Protein AF-A0A0M3J218-F1 (afdb_monomer_lite)

pLDDT: mean 96.68, std 2.97, range [70.5, 98.62]

Structure (mmCIF, N/CA/C/O backbone):
data_AF-A0A0M3J218-F1
#
_entry.id   AF-A0A0M3J218-F1
#
loop_
_atom_site.group_PDB
_atom_site.id
_atom_site.type_symbol
_atom_site.label_atom_id
_atom_site.label_alt_id
_atom_site.label_comp_id
_atom_site.label_asym_id
_atom_site.label_entity_id
_atom_site.label_seq_id
_atom_site.pdbx_PDB_ins_code
_atom_site.Cartn_x
_atom_site.Cartn_y
_atom_site.Cartn_z
_atom_site.occupancy
_atom_site.B_iso_or_equiv
_atom_site.auth_seq_id
_atom_site.auth_comp_id
_atom_site.auth_asym_id
_atom_site.auth_atom_id
_atom_site.pdbx_PDB_model_num
ATOM 1 N N . MET A 1 1 ? -7.047 5.858 -7.471 1.00 92.94 1 MET A N 1
ATOM 2 C CA . MET A 1 1 ? -6.173 6.718 -8.298 1.00 92.94 1 MET A CA 1
ATOM 3 C C . MET A 1 1 ? -6.722 6.861 -9.706 1.00 92.94 1 MET A C 1
ATOM 5 O O . MET A 1 1 ? -7.095 7.972 -10.030 1.00 92.94 1 MET A O 1
ATOM 9 N N . VAL A 1 2 ? -6.872 5.783 -10.487 1.00 96.00 2 VAL A N 1
ATOM 10 C CA . VAL A 1 2 ? -7.475 5.826 -11.843 1.00 96.00 2 VAL A CA 1
ATOM 11 C C . VAL A 1 2 ? -8.829 6.555 -11.860 1.00 96.00 2 VAL A C 1
ATOM 13 O O . VAL A 1 2 ? -8.952 7.595 -12.493 1.00 96.00 2 VAL A O 1
ATOM 16 N N . ASN A 1 3 ? -9.787 6.122 -11.031 1.00 94.00 3 ASN A N 1
ATOM 17 C CA . ASN A 1 3 ? -11.107 6.768 -10.908 1.00 94.00 3 ASN A CA 1
ATOM 18 C C . ASN A 1 3 ? -11.077 8.231 -10.422 1.00 94.00 3 ASN A C 1
ATOM 20 O O . ASN A 1 3 ? -12.120 8.867 -10.381 1.00 94.00 3 ASN A O 1
ATOM 24 N N . ALA A 1 4 ? -9.930 8.748 -9.970 1.00 94.62 4 ALA A N 1
ATOM 25 C CA . ALA A 1 4 ? -9.824 10.123 -9.486 1.00 94.62 4 ALA A CA 1
ATOM 26 C C . ALA A 1 4 ? -9.475 11.122 -10.603 1.00 94.62 4 ALA A C 1
ATOM 28 O O . ALA A 1 4 ? -9.422 12.317 -10.329 1.00 94.62 4 ALA A O 1
ATOM 29 N N . ASN A 1 5 ? -9.192 10.661 -11.828 1.00 96.56 5 ASN A N 1
ATOM 30 C CA . ASN A 1 5 ? -8.850 11.530 -12.950 1.00 96.56 5 ASN A CA 1
ATOM 31 C C . ASN A 1 5 ? -9.555 11.078 -14.235 1.00 96.56 5 ASN A C 1
ATOM 33 O O . ASN A 1 5 ? -9.036 10.258 -14.991 1.00 96.56 5 ASN A O 1
ATOM 37 N N . GLU A 1 6 ? -10.725 11.665 -14.477 1.00 96.25 6 GLU A N 1
ATOM 38 C CA . GLU A 1 6 ? -11.564 11.382 -15.648 1.00 96.25 6 GLU A CA 1
ATOM 39 C C . GLU A 1 6 ? -11.044 12.026 -16.946 1.00 96.25 6 GLU A C 1
ATOM 41 O O . GLU A 1 6 ? -11.500 11.682 -18.032 1.00 96.25 6 GLU A O 1
ATOM 46 N N . ILE A 1 7 ? -10.079 12.953 -16.851 1.00 97.12 7 ILE A N 1
ATOM 47 C CA . ILE A 1 7 ? -9.432 13.565 -18.022 1.00 97.12 7 ILE A CA 1
ATOM 48 C C . ILE A 1 7 ? -8.462 12.565 -18.659 1.00 97.12 7 ILE A C 1
ATOM 50 O O . ILE A 1 7 ? -8.385 12.471 -19.881 1.00 97.12 7 ILE A O 1
ATOM 54 N N . LEU A 1 8 ? -7.717 11.824 -17.831 1.00 96.44 8 LEU A N 1
ATOM 55 C CA . LEU A 1 8 ? -6.736 10.840 -18.294 1.00 96.44 8 LEU A CA 1
ATOM 56 C C . LEU A 1 8 ? -7.343 9.460 -18.556 1.00 96.44 8 LEU A C 1
ATOM 58 O O . LEU A 1 8 ? -6.864 8.763 -19.442 1.00 96.44 8 LEU A O 1
ATOM 62 N N . TYR A 1 9 ? -8.361 9.063 -17.789 1.00 96.56 9 TYR A N 1
ATOM 63 C CA . TYR A 1 9 ? -8.959 7.732 -17.871 1.00 96.56 9 TYR A CA 1
ATOM 64 C C . TYR A 1 9 ? -10.466 7.827 -18.060 1.00 96.56 9 TYR A C 1
ATOM 66 O O . TYR A 1 9 ? -11.170 8.452 -17.265 1.00 96.56 9 TYR A O 1
ATOM 74 N N . LYS A 1 10 ? -10.991 7.142 -19.073 1.00 95.00 10 LYS A N 1
ATOM 75 C CA . LYS A 1 10 ? -12.434 7.001 -19.262 1.00 95.00 10 LYS A CA 1
ATOM 76 C C . LYS A 1 10 ? -13.035 6.122 -18.168 1.00 95.00 10 LYS A C 1
ATOM 78 O O . LYS A 1 10 ? -12.365 5.332 -17.501 1.00 95.00 10 LYS A O 1
ATOM 83 N N . LYS A 1 11 ? -14.355 6.212 -18.002 1.00 93.06 11 LYS A N 1
ATOM 84 C CA . LYS A 1 11 ? -15.079 5.402 -17.018 1.00 93.06 11 LYS A CA 1
ATOM 85 C C . LYS A 1 11 ? -14.858 3.905 -17.267 1.00 93.06 11 LYS A C 1
ATOM 87 O O . LYS A 1 11 ? -15.228 3.385 -18.314 1.00 93.06 11 LYS A O 1
ATOM 92 N N . GLY A 1 12 ? -14.306 3.221 -16.266 1.00 90.62 12 GLY A N 1
ATOM 93 C CA . GLY A 1 12 ? -14.020 1.784 -16.315 1.00 90.62 12 GLY A CA 1
ATOM 94 C C . GLY A 1 12 ? -12.700 1.418 -16.999 1.00 90.62 12 GLY A C 1
ATOM 95 O O . GLY A 1 12 ? -12.307 0.255 -16.936 1.00 90.62 12 GLY A O 1
ATOM 96 N N . GLU A 1 13 ? -12.001 2.387 -17.592 1.00 94.94 13 GLU A N 1
ATOM 97 C CA . GLU A 1 13 ? -10.672 2.192 -18.161 1.00 94.94 13 GLU A CA 1
ATOM 98 C C . GLU A 1 13 ? -9.656 1.908 -17.051 1.00 94.94 13 GLU A C 1
ATOM 100 O O . GLU A 1 13 ? -9.702 2.503 -15.972 1.00 94.94 13 GLU A O 1
ATOM 105 N N . LYS A 1 14 ? -8.738 0.976 -17.307 1.00 94.88 14 LYS A N 1
ATOM 106 C CA . LYS A 1 14 ? -7.612 0.662 -16.429 1.00 94.88 14 LYS A CA 1
ATOM 107 C C . LYS A 1 14 ? -6.376 0.429 -17.294 1.00 94.88 14 LYS A C 1
ATOM 109 O O . LYS A 1 14 ? -6.523 -0.158 -18.363 1.00 94.88 14 LYS A O 1
ATOM 114 N N . PRO A 1 15 ? -5.185 0.849 -16.841 1.00 96.81 15 PRO A N 1
ATOM 115 C CA . PRO A 1 15 ? -3.953 0.443 -17.495 1.00 96.81 15 PRO A CA 1
ATOM 116 C C . PRO A 1 15 ? -3.734 -1.061 -17.312 1.00 96.81 15 PRO A C 1
ATOM 118 O O . PRO A 1 15 ? -4.220 -1.656 -16.340 1.00 96.81 15 PRO A O 1
ATOM 121 N N . ASP A 1 16 ? -2.949 -1.649 -18.208 1.00 97.88 16 ASP A N 1
ATOM 122 C CA . ASP A 1 16 ? -2.439 -2.999 -18.011 1.00 97.88 16 ASP A CA 1
ATOM 123 C C . ASP A 1 16 ? -1.602 -3.046 -16.730 1.00 97.88 16 ASP A C 1
ATOM 125 O O . ASP A 1 16 ? -0.758 -2.187 -16.469 1.00 97.88 16 ASP A O 1
ATOM 129 N N . HIS A 1 17 ? -1.865 -4.046 -15.893 1.00 97.81 17 HIS A N 1
ATOM 130 C CA . HIS A 1 17 ? -1.183 -4.212 -14.618 1.00 97.81 17 HIS A CA 1
ATOM 131 C C . HIS A 1 17 ? -1.022 -5.699 -14.325 1.00 97.81 17 HIS A C 1
ATOM 133 O O . HIS A 1 17 ? -1.992 -6.402 -14.040 1.00 97.81 17 HIS A O 1
ATOM 139 N N . THR A 1 18 ? 0.221 -6.168 -14.399 1.00 98.31 18 THR A N 1
ATOM 140 C CA . THR A 1 18 ? 0.578 -7.570 -14.182 1.00 98.31 18 THR A CA 1
ATOM 141 C C . THR A 1 18 ? 1.481 -7.684 -12.965 1.00 98.31 18 THR A C 1
ATOM 143 O O . THR A 1 18 ? 2.446 -6.940 -12.831 1.00 98.31 18 THR A O 1
ATOM 146 N N . ILE A 1 19 ? 1.177 -8.640 -12.088 1.00 98.12 19 ILE A N 1
ATOM 147 C CA . ILE A 1 19 ? 1.975 -8.946 -10.900 1.00 98.12 19 ILE A CA 1
ATOM 148 C C . ILE A 1 19 ? 2.473 -10.382 -11.029 1.00 98.12 19 ILE A C 1
ATOM 150 O O . ILE A 1 19 ? 1.679 -11.302 -11.224 1.00 98.12 19 ILE A O 1
ATOM 154 N N . VAL A 1 20 ? 3.783 -10.578 -10.887 1.00 98.44 20 VAL A N 1
ATOM 155 C CA . VAL A 1 20 ? 4.419 -11.897 -10.938 1.00 98.44 20 VAL A CA 1
ATOM 156 C C . VAL A 1 20 ? 5.214 -12.119 -9.659 1.00 98.44 20 VAL A C 1
ATOM 158 O O . VAL A 1 20 ? 6.013 -11.279 -9.258 1.00 98.44 20 VAL A O 1
ATOM 161 N N . ILE A 1 21 ? 5.014 -13.276 -9.030 1.00 98.31 21 ILE A N 1
ATOM 162 C CA . ILE A 1 21 ? 5.807 -13.734 -7.888 1.00 98.31 21 ILE A CA 1
ATOM 163 C C . ILE A 1 21 ? 6.435 -15.066 -8.287 1.00 98.31 21 ILE A C 1
ATOM 165 O O . ILE A 1 21 ? 5.739 -15.987 -8.719 1.00 98.31 21 ILE A O 1
ATOM 169 N N . LYS A 1 22 ? 7.761 -15.161 -8.179 1.00 98.44 22 LYS A N 1
ATOM 170 C CA . LYS A 1 22 ? 8.523 -16.379 -8.464 1.00 98.44 22 LYS A CA 1
ATO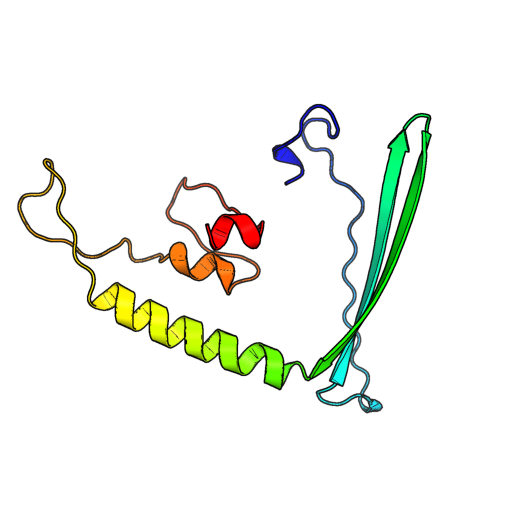M 171 C C . LYS A 1 22 ? 9.341 -16.757 -7.243 1.00 98.44 22 LYS A C 1
ATOM 173 O O . LYS A 1 22 ? 10.004 -15.908 -6.656 1.00 98.44 22 LYS A O 1
ATOM 178 N N . TYR A 1 23 ? 9.300 -18.036 -6.890 1.00 98.19 23 TYR A N 1
ATOM 179 C CA . TYR A 1 23 ? 10.145 -18.578 -5.839 1.00 98.19 23 TYR A CA 1
ATOM 180 C C . TYR A 1 23 ? 11.533 -18.883 -6.401 1.00 98.19 23 TYR A C 1
ATOM 182 O O . TYR A 1 23 ? 11.669 -19.682 -7.328 1.00 98.19 23 TYR A O 1
ATOM 190 N N . VAL A 1 24 ? 12.553 -18.227 -5.850 1.00 98.38 24 VAL A N 1
ATOM 191 C CA . VAL A 1 24 ? 13.952 -18.376 -6.261 1.00 98.38 24 VAL A CA 1
ATOM 192 C C . VAL A 1 24 ? 14.783 -18.647 -5.002 1.00 98.38 24 VAL A C 1
ATOM 194 O O . VAL A 1 24 ? 15.123 -17.704 -4.295 1.00 98.38 24 VAL A O 1
ATOM 197 N N . PRO A 1 25 ? 15.114 -19.914 -4.687 1.00 98.12 25 PRO A N 1
ATOM 198 C CA . PRO A 1 25 ? 15.720 -20.277 -3.401 1.00 98.12 25 PRO A CA 1
ATOM 199 C C . PRO A 1 25 ? 17.004 -19.515 -3.056 1.00 98.12 25 PRO A C 1
ATOM 201 O O . PRO A 1 25 ? 17.238 -19.198 -1.895 1.00 98.12 25 PRO A O 1
ATOM 204 N N . PHE A 1 26 ? 17.820 -19.195 -4.064 1.00 98.38 26 PHE A N 1
ATOM 205 C CA . PHE A 1 26 ? 19.116 -18.541 -3.882 1.00 98.38 26 PHE A CA 1
ATOM 206 C C . PHE A 1 26 ? 19.031 -17.183 -3.173 1.00 98.38 26 PHE A C 1
ATOM 208 O O . PHE A 1 26 ? 19.961 -16.819 -2.461 1.00 98.38 26 PHE A O 1
ATOM 215 N N . VAL A 1 27 ? 17.939 -16.431 -3.357 1.00 97.88 27 VAL A N 1
ATOM 216 C CA . VAL A 1 27 ? 17.840 -15.077 -2.789 1.00 97.88 27 VAL A CA 1
ATOM 217 C C . VAL A 1 27 ? 17.383 -15.057 -1.329 1.00 97.88 27 VAL A C 1
ATOM 219 O O . VAL A 1 27 ? 17.535 -14.029 -0.678 1.00 97.88 27 VAL A O 1
ATOM 222 N N . GLY A 1 28 ? 16.873 -16.170 -0.788 1.00 97.75 28 GLY A N 1
ATOM 223 C CA . GLY A 1 28 ? 16.403 -16.229 0.601 1.00 97.75 28 GLY A CA 1
ATOM 224 C C . GLY A 1 28 ? 15.363 -15.143 0.923 1.00 97.75 28 GLY A C 1
ATOM 225 O O . GLY A 1 28 ? 14.414 -14.965 0.162 1.00 97.75 28 GLY A O 1
ATOM 226 N N . ASP A 1 29 ? 15.557 -14.421 2.036 1.00 98.06 29 ASP A N 1
ATOM 227 C CA . ASP A 1 29 ? 14.718 -13.280 2.473 1.00 98.06 29 ASP A CA 1
ATOM 228 C C . ASP A 1 29 ? 14.928 -12.005 1.628 1.00 98.06 29 ASP A C 1
ATOM 230 O O . ASP A 1 29 ? 14.098 -11.094 1.639 1.00 98.06 29 ASP A O 1
ATOM 234 N N . SER A 1 30 ? 16.009 -11.963 0.842 1.00 98.12 30 SER A N 1
ATOM 235 C CA . SER A 1 30 ? 16.423 -10.820 0.028 1.00 98.12 30 SER A CA 1
ATOM 236 C C . SER A 1 30 ? 15.606 -10.731 -1.267 1.00 98.12 30 SER A C 1
ATOM 238 O O . SER A 1 30 ? 16.083 -10.994 -2.382 1.00 98.12 30 SER A O 1
ATOM 240 N N . LYS A 1 31 ? 14.331 -10.373 -1.120 1.00 98.25 31 LYS A N 1
ATOM 241 C CA . LYS A 1 31 ? 13.365 -10.187 -2.199 1.00 98.25 31 LYS A CA 1
ATOM 242 C C . LYS A 1 31 ? 13.872 -9.178 -3.232 1.00 98.25 31 LYS A C 1
ATOM 244 O O . LYS A 1 31 ? 14.396 -8.107 -2.926 1.00 98.25 31 LYS A O 1
ATOM 249 N N . ARG A 1 32 ? 13.641 -9.513 -4.503 1.00 98.06 32 ARG A N 1
ATOM 250 C CA . ARG A 1 32 ? 13.869 -8.628 -5.651 1.00 98.06 32 ARG A CA 1
ATOM 251 C C . ARG A 1 32 ? 12.522 -8.189 -6.203 1.00 98.06 32 ARG A C 1
ATOM 253 O O . ARG A 1 32 ? 11.702 -9.027 -6.573 1.00 98.06 32 ARG A O 1
ATOM 260 N N . ALA A 1 33 ? 12.271 -6.886 -6.207 1.00 98.25 33 ALA A N 1
ATOM 261 C CA . ALA A 1 33 ? 11.149 -6.284 -6.915 1.00 98.25 33 ALA A CA 1
ATOM 262 C C . ALA A 1 33 ? 11.679 -5.610 -8.180 1.00 98.25 33 ALA A C 1
ATOM 264 O O . ALA A 1 33 ? 12.662 -4.871 -8.126 1.00 98.25 33 ALA A O 1
ATOM 265 N N . MET A 1 34 ? 11.050 -5.918 -9.307 1.00 98.38 34 MET A N 1
ATOM 266 C CA . MET A 1 34 ? 11.357 -5.333 -10.603 1.00 98.38 34 MET A CA 1
ATOM 267 C C . MET A 1 34 ? 10.050 -4.818 -11.176 1.00 98.38 34 MET A C 1
ATOM 269 O O . MET A 1 34 ? 9.133 -5.604 -11.419 1.00 98.38 34 MET A O 1
ATOM 273 N N . ASP A 1 35 ? 9.976 -3.510 -11.363 1.00 98.44 35 ASP A N 1
ATOM 274 C CA . ASP A 1 35 ? 8.768 -2.820 -11.780 1.00 98.44 35 ASP A CA 1
ATOM 275 C C . ASP A 1 35 ? 9.083 -1.973 -13.010 1.00 98.44 35 ASP A C 1
ATOM 277 O O . ASP A 1 35 ? 10.105 -1.284 -13.061 1.00 98.44 35 ASP A O 1
ATOM 281 N N . GLU A 1 36 ? 8.187 -2.000 -13.991 1.00 98.44 36 GLU A N 1
ATOM 282 C CA . GLU A 1 36 ? 8.246 -1.122 -15.152 1.00 98.44 36 GLU A CA 1
ATOM 283 C C . GLU A 1 36 ? 6.952 -0.311 -15.234 1.00 98.44 36 GLU A C 1
ATOM 285 O O . GLU A 1 36 ? 5.852 -0.863 -15.232 1.00 98.44 36 GLU A O 1
ATOM 290 N N . TYR A 1 37 ? 7.089 1.012 -15.287 1.00 98.44 37 TYR A N 1
ATOM 291 C CA . TYR A 1 37 ? 5.979 1.943 -15.448 1.00 98.44 37 TYR A CA 1
ATOM 292 C C . TYR A 1 37 ? 6.115 2.631 -16.795 1.00 98.44 37 TYR A C 1
ATOM 294 O O . TYR A 1 37 ? 7.084 3.356 -17.015 1.00 98.44 37 TYR A O 1
ATOM 302 N N . ILE A 1 38 ? 5.133 2.437 -17.671 1.00 98.25 38 ILE A N 1
ATOM 303 C CA . ILE A 1 38 ? 5.072 3.087 -18.980 1.00 98.25 38 ILE A CA 1
ATOM 304 C C . ILE A 1 38 ? 3.896 4.060 -18.970 1.00 98.25 38 ILE A C 1
ATOM 306 O O . ILE A 1 38 ? 2.738 3.664 -18.847 1.00 98.25 38 ILE A O 1
ATOM 310 N N . CYS A 1 39 ? 4.200 5.346 -19.096 1.00 97.94 39 CYS A N 1
ATOM 311 C CA . CYS A 1 39 ? 3.228 6.429 -19.087 1.00 97.94 39 CYS A CA 1
ATOM 312 C C . CYS A 1 39 ? 3.155 7.082 -20.469 1.00 97.94 39 CYS A C 1
ATOM 314 O O . CYS A 1 39 ? 4.181 7.322 -21.107 1.00 97.94 39 CYS A O 1
ATOM 316 N N . SER A 1 40 ? 1.948 7.434 -20.911 1.00 97.44 40 SER A N 1
ATOM 317 C CA . SER A 1 40 ? 1.765 8.339 -22.051 1.00 97.44 40 SER A CA 1
ATOM 318 C C . SER A 1 40 ? 1.832 9.787 -21.570 1.00 97.44 40 SER A C 1
ATOM 320 O O . SER A 1 40 ? 1.211 10.138 -20.566 1.00 97.44 40 SER A O 1
ATOM 322 N N . ILE A 1 41 ? 2.594 10.618 -22.274 1.00 97.94 41 ILE A N 1
ATOM 323 C CA . ILE A 1 41 ? 2.840 12.023 -21.935 1.00 97.94 41 ILE A CA 1
ATOM 324 C C . ILE A 1 41 ? 2.485 12.942 -23.116 1.00 97.94 41 ILE A C 1
ATOM 326 O O . ILE A 1 41 ? 1.847 12.528 -24.086 1.00 97.94 41 ILE A O 1
ATOM 330 N N . PHE A 1 42 ? 2.843 14.224 -23.009 1.00 97.94 42 PHE A N 1
ATOM 331 C CA . PHE A 1 42 ? 2.490 15.257 -23.983 1.00 97.94 42 PHE A CA 1
ATOM 332 C C . PHE A 1 42 ? 2.864 14.865 -25.424 1.00 97.94 42 PHE A C 1
ATOM 334 O O . PHE A 1 42 ? 3.925 14.294 -25.669 1.00 97.94 42 PHE A O 1
ATOM 341 N N . MET A 1 43 ? 1.978 15.191 -26.373 1.00 97.31 43 MET A N 1
ATOM 342 C CA . MET A 1 43 ? 2.153 14.949 -27.815 1.00 97.31 43 MET A CA 1
ATOM 343 C C . MET A 1 43 ? 2.405 13.482 -28.202 1.00 97.31 43 MET A C 1
ATOM 345 O O . MET A 1 43 ? 3.110 13.207 -29.167 1.00 97.31 43 MET A O 1
ATOM 349 N N . GLY A 1 44 ? 1.825 12.535 -27.458 1.00 96.25 44 GLY A N 1
ATOM 350 C CA . GLY A 1 44 ? 1.964 11.105 -27.748 1.00 96.25 44 GLY A CA 1
ATOM 351 C C . GLY A 1 44 ? 3.339 10.534 -27.400 1.00 96.25 44 GLY A C 1
ATOM 352 O O . GLY A 1 44 ? 3.653 9.420 -27.806 1.00 96.25 44 GLY A O 1
ATOM 353 N N . GLY A 1 45 ? 4.167 11.279 -26.660 1.00 98.25 45 GLY A N 1
ATOM 354 C CA . GLY A 1 45 ? 5.413 10.754 -26.118 1.00 98.25 45 GLY A CA 1
ATOM 355 C C . GLY A 1 45 ? 5.165 9.678 -25.060 1.00 98.25 45 GLY A C 1
ATOM 356 O O . GLY A 1 45 ? 4.091 9.609 -24.455 1.00 98.25 45 GLY A O 1
ATOM 357 N N . HIS A 1 46 ? 6.196 8.883 -24.784 1.00 98.12 46 HIS A N 1
ATOM 358 C CA . HIS A 1 46 ? 6.183 7.894 -23.712 1.00 98.12 46 HIS A CA 1
ATOM 359 C C . HIS A 1 46 ? 7.296 8.163 -22.707 1.00 98.12 46 HIS A C 1
ATOM 361 O O . HIS A 1 46 ? 8.411 8.533 -23.072 1.00 98.12 46 HIS A O 1
ATOM 367 N N . GLN A 1 47 ? 6.976 7.965 -21.433 1.00 98.38 47 GLN A N 1
ATOM 368 C CA . GLN A 1 47 ? 7.927 7.992 -20.335 1.00 98.38 47 GLN A CA 1
ATOM 369 C C . GLN A 1 47 ? 7.955 6.616 -19.683 1.00 98.38 47 GLN A C 1
ATOM 371 O O . GLN A 1 47 ? 6.921 6.139 -19.217 1.00 98.38 47 GLN A O 1
ATOM 376 N N . THR A 1 48 ? 9.137 6.010 -19.624 1.00 98.44 48 THR A N 1
ATOM 377 C CA . THR A 1 48 ? 9.330 4.683 -19.035 1.00 98.44 48 THR A CA 1
ATOM 378 C C . THR A 1 48 ? 10.232 4.775 -17.814 1.00 98.44 48 THR A C 1
ATOM 380 O O . THR A 1 48 ? 11.321 5.345 -17.884 1.00 98.44 48 THR A O 1
ATOM 383 N N . PHE A 1 49 ? 9.793 4.190 -16.703 1.00 98.31 49 PHE A N 1
ATOM 384 C CA . PHE A 1 49 ? 10.594 4.006 -15.497 1.00 98.31 49 PHE A CA 1
ATOM 385 C C . PHE A 1 49 ? 10.811 2.517 -15.266 1.00 98.31 49 PHE A C 1
ATOM 387 O O . PHE A 1 49 ? 9.839 1.779 -15.142 1.00 98.31 49 PHE A O 1
ATOM 394 N N . ALA A 1 50 ? 12.069 2.097 -15.151 1.00 98.12 50 ALA A N 1
ATOM 395 C CA . ALA A 1 50 ? 12.434 0.760 -14.702 1.00 98.12 50 ALA A CA 1
ATOM 396 C C . ALA A 1 50 ? 13.025 0.863 -13.295 1.00 98.12 50 ALA A C 1
ATOM 398 O O . ALA A 1 50 ? 13.987 1.599 -13.068 1.00 98.12 50 ALA A O 1
ATOM 399 N N . ILE A 1 51 ? 12.429 0.154 -12.344 1.00 98.38 51 ILE A N 1
ATOM 400 C CA . ILE A 1 51 ? 12.794 0.207 -10.931 1.00 98.38 51 ILE A CA 1
ATOM 401 C C . ILE A 1 51 ? 13.214 -1.190 -10.502 1.00 98.38 51 ILE A C 1
ATOM 403 O O . ILE A 1 51 ? 12.486 -2.158 -10.701 1.00 98.38 51 ILE A O 1
ATOM 407 N N . HIS A 1 52 ? 14.388 -1.286 -9.886 1.00 98.38 52 HIS A N 1
ATOM 408 C CA . HIS A 1 52 ? 14.849 -2.499 -9.229 1.00 98.38 52 HIS A CA 1
ATOM 409 C C . HIS A 1 52 ? 15.047 -2.208 -7.745 1.00 98.38 52 HIS A C 1
ATOM 411 O O . HIS A 1 52 ? 15.884 -1.383 -7.375 1.00 98.38 52 HIS A O 1
ATOM 417 N N . ASN A 1 53 ? 14.297 -2.903 -6.897 1.00 98.06 53 ASN A N 1
ATOM 418 C CA . ASN A 1 53 ? 14.402 -2.789 -5.454 1.00 98.06 53 ASN A CA 1
ATOM 419 C C . ASN A 1 53 ? 14.847 -4.123 -4.849 1.00 98.06 53 ASN A C 1
ATOM 421 O O . ASN A 1 53 ? 14.301 -5.182 -5.158 1.00 98.06 53 ASN A O 1
ATOM 425 N N . THR A 1 54 ? 15.856 -4.058 -3.989 1.00 98.00 54 THR A N 1
ATOM 426 C CA . THR A 1 54 ? 16.290 -5.183 -3.162 1.00 98.00 54 THR A CA 1
ATOM 427 C C . THR A 1 54 ? 15.852 -4.908 -1.744 1.00 98.00 54 THR A C 1
ATOM 429 O O . THR A 1 54 ? 16.244 -3.896 -1.168 1.00 98.00 54 THR A O 1
ATOM 432 N N . CYS A 1 55 ? 15.057 -5.809 -1.193 1.00 95.38 55 CYS A N 1
ATOM 433 C CA . CYS A 1 55 ? 14.559 -5.689 0.159 1.00 95.38 55 CYS A CA 1
ATOM 434 C C . CYS A 1 55 ? 14.733 -6.997 0.916 1.00 95.38 55 CYS A C 1
ATOM 436 O O . CYS A 1 55 ? 14.397 -8.057 0.407 1.00 95.38 55 CYS A O 1
ATOM 438 N N . GLU A 1 56 ? 15.211 -6.903 2.151 1.00 98.19 56 GLU A N 1
ATOM 439 C CA . GLU A 1 56 ? 15.031 -7.973 3.128 1.00 98.19 56 GLU A CA 1
ATOM 440 C C . GLU A 1 56 ? 13.574 -7.893 3.598 1.00 98.19 56 GLU A C 1
ATOM 442 O O . GLU A 1 56 ? 13.190 -6.952 4.304 1.00 98.19 56 GLU A O 1
ATOM 447 N N . ASP A 1 57 ? 12.733 -8.801 3.100 1.00 97.00 57 ASP A N 1
ATOM 448 C CA . ASP A 1 57 ? 11.274 -8.691 3.225 1.00 97.00 57 ASP A CA 1
ATOM 449 C C . ASP A 1 57 ? 10.850 -8.754 4.698 1.00 97.00 57 ASP A C 1
ATOM 451 O O . ASP A 1 57 ? 10.008 -7.972 5.147 1.00 97.00 57 ASP A O 1
ATOM 455 N N . SER A 1 58 ? 11.523 -9.594 5.490 1.00 98.31 58 SER A N 1
ATOM 456 C CA . SER A 1 58 ? 11.286 -9.694 6.929 1.00 98.31 58 SER A CA 1
ATOM 457 C C . SER A 1 58 ? 11.651 -8.407 7.675 1.00 98.31 58 SER A C 1
ATOM 459 O O . SER A 1 58 ? 10.920 -7.997 8.579 1.00 98.31 58 SER A O 1
ATOM 461 N N . LEU A 1 59 ? 12.743 -7.731 7.293 1.00 98.25 59 LEU A N 1
ATOM 462 C CA . LEU A 1 59 ? 13.160 -6.476 7.935 1.00 98.25 59 LEU A CA 1
ATOM 463 C C . LEU A 1 59 ? 12.239 -5.303 7.589 1.00 98.25 59 LEU A C 1
ATOM 465 O O . LEU A 1 59 ? 12.086 -4.400 8.409 1.00 98.25 59 LEU A O 1
ATOM 469 N N . LEU A 1 60 ? 11.609 -5.313 6.411 1.00 97.88 60 LEU A N 1
ATOM 470 C CA . LEU A 1 60 ? 10.568 -4.340 6.077 1.00 97.88 60 LEU A CA 1
ATOM 471 C C . LEU A 1 60 ? 9.234 -4.662 6.762 1.00 97.88 60 LEU A C 1
ATOM 473 O O . LEU A 1 60 ? 8.529 -3.744 7.172 1.00 97.88 60 LEU A O 1
ATOM 477 N N . ALA A 1 61 ? 8.880 -5.941 6.906 1.00 98.25 61 ALA A N 1
ATOM 478 C CA . ALA A 1 61 ? 7.602 -6.357 7.481 1.00 98.25 61 ALA A CA 1
ATOM 479 C C . ALA A 1 61 ? 7.543 -6.211 9.010 1.00 98.25 61 ALA A C 1
ATOM 481 O O . ALA A 1 61 ? 6.522 -5.778 9.545 1.00 98.25 61 ALA A O 1
ATOM 482 N N . ALA A 1 62 ? 8.622 -6.550 9.720 1.00 98.50 62 ALA A N 1
ATOM 483 C CA . ALA A 1 62 ? 8.675 -6.505 11.181 1.00 98.50 62 ALA A CA 1
ATOM 484 C C . ALA A 1 62 ? 8.248 -5.148 11.790 1.00 98.50 62 ALA A C 1
ATOM 486 O O . ALA A 1 62 ? 7.370 -5.158 12.657 1.00 98.50 62 ALA A O 1
ATOM 487 N N . PRO A 1 63 ? 8.777 -3.983 11.355 1.00 98.38 63 PRO A N 1
ATOM 488 C CA . PRO A 1 63 ? 8.338 -2.695 11.895 1.00 98.38 63 PRO A CA 1
ATOM 489 C C . PRO A 1 63 ? 6.867 -2.389 11.582 1.00 98.38 63 PRO A C 1
ATOM 491 O O . PRO A 1 63 ? 6.172 -1.873 12.448 1.00 98.38 63 PRO A O 1
ATOM 494 N N . LEU A 1 64 ? 6.344 -2.791 10.416 1.00 98.19 64 LEU A N 1
ATOM 495 C CA . LEU A 1 64 ? 4.925 -2.592 10.085 1.00 98.19 64 LEU A CA 1
ATOM 496 C C . LEU A 1 64 ? 3.998 -3.381 11.021 1.00 98.19 64 LEU A C 1
ATOM 498 O O . LEU A 1 64 ? 2.932 -2.895 11.393 1.00 98.19 64 LEU A O 1
ATOM 502 N N . ILE A 1 65 ? 4.397 -4.594 11.421 1.00 98.62 65 ILE A N 1
ATOM 503 C CA . ILE A 1 65 ? 3.648 -5.405 12.394 1.00 98.62 65 ILE A CA 1
ATOM 504 C C . ILE A 1 65 ? 3.656 -4.737 13.774 1.00 98.62 65 ILE A C 1
ATOM 506 O O . ILE A 1 65 ? 2.621 -4.710 14.444 1.00 98.62 65 ILE A O 1
ATOM 510 N N . LEU A 1 66 ? 4.797 -4.179 14.191 1.00 98.56 66 LEU A N 1
ATOM 511 C CA . LEU A 1 66 ? 4.890 -3.424 15.442 1.00 98.56 66 LEU A CA 1
ATOM 512 C C . LEU A 1 66 ? 3.979 -2.194 15.409 1.00 98.56 66 LEU A C 1
ATOM 514 O O . LEU A 1 66 ? 3.197 -1.998 16.337 1.00 98.56 66 LEU A O 1
ATOM 518 N N . ASP A 1 67 ? 4.012 -1.424 14.322 1.00 98.38 67 ASP A N 1
ATOM 519 C CA . ASP A 1 67 ? 3.171 -0.238 14.156 1.00 98.38 67 ASP A CA 1
ATOM 520 C C . ASP A 1 67 ? 1.678 -0.594 14.175 1.00 98.38 67 ASP A C 1
ATOM 522 O O . ASP A 1 67 ? 0.887 0.088 14.827 1.00 98.38 67 ASP A O 1
ATOM 526 N N . LEU A 1 68 ? 1.279 -1.702 13.538 1.00 98.50 68 LEU A N 1
ATOM 527 C CA . LEU A 1 68 ? -0.099 -2.199 13.589 1.00 98.50 68 LEU A CA 1
ATOM 528 C C . LEU A 1 68 ? -0.544 -2.468 15.031 1.00 98.50 68 LEU A C 1
ATOM 530 O O . LEU A 1 68 ? -1.625 -2.028 15.426 1.00 98.50 68 LEU A O 1
ATOM 534 N N . ALA A 1 69 ? 0.274 -3.167 15.820 1.00 98.56 69 ALA A N 1
ATOM 535 C CA . ALA A 1 69 ? -0.046 -3.482 17.209 1.00 98.56 69 ALA A CA 1
ATOM 536 C C . ALA A 1 69 ? -0.111 -2.216 18.080 1.00 98.56 69 ALA A C 1
ATOM 538 O O . ALA A 1 69 ? -1.069 -2.042 18.833 1.00 98.56 69 ALA A O 1
ATOM 539 N N . ILE A 1 70 ? 0.862 -1.311 17.932 1.00 98.56 70 ILE A N 1
ATOM 540 C CA . ILE A 1 70 ? 0.945 -0.056 18.693 1.00 98.56 70 ILE A CA 1
ATOM 541 C C . ILE A 1 70 ? -0.252 0.850 18.388 1.00 98.56 70 ILE A C 1
ATOM 543 O O . ILE A 1 70 ? -0.89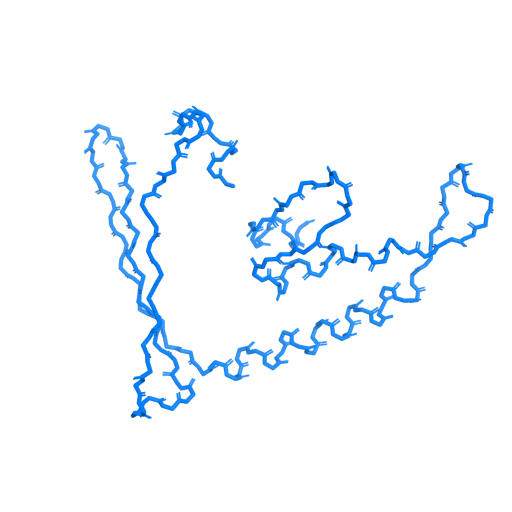4 1.354 19.307 1.00 98.56 70 ILE A O 1
ATOM 547 N N . ILE A 1 71 ? -0.587 1.048 17.111 1.00 98.00 71 ILE A N 1
ATOM 548 C CA . ILE A 1 71 ? -1.699 1.925 16.723 1.00 98.00 71 ILE A CA 1
ATOM 549 C C . ILE A 1 71 ? -3.042 1.301 17.114 1.00 98.00 71 ILE A C 1
ATOM 551 O O . ILE A 1 71 ? -3.942 2.020 17.543 1.00 98.00 71 ILE A O 1
ATOM 555 N N . THR A 1 72 ? -3.186 -0.023 17.014 1.00 98.38 72 THR A N 1
ATOM 556 C CA . THR A 1 72 ? -4.403 -0.721 17.463 1.00 98.38 72 THR A CA 1
ATOM 557 C C . THR A 1 72 ? -4.600 -0.582 18.973 1.00 98.38 72 THR A C 1
ATOM 559 O O . THR A 1 72 ? -5.703 -0.277 19.422 1.00 98.38 72 THR A O 1
ATOM 562 N N . GLU A 1 73 ? -3.536 -0.752 19.763 1.00 98.44 73 GLU A N 1
ATOM 563 C CA . GLU A 1 73 ? -3.573 -0.540 21.214 1.00 98.44 73 GLU A CA 1
ATOM 564 C C . GLU A 1 73 ? -3.934 0.912 21.549 1.00 98.44 73 GLU A C 1
ATOM 566 O O . GLU A 1 73 ? -4.836 1.151 22.351 1.00 98.44 73 GLU A O 1
ATOM 571 N N .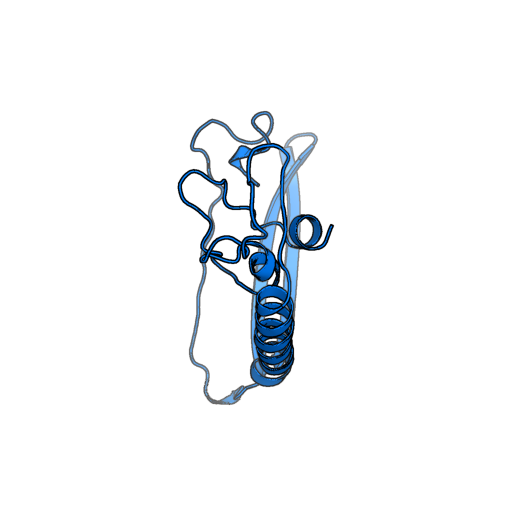 LEU A 1 74 ? -3.321 1.886 20.871 1.00 98.19 74 LEU A N 1
ATOM 572 C CA . LEU A 1 74 ? -3.657 3.298 21.038 1.00 98.19 74 LEU A CA 1
ATOM 573 C C . LEU A 1 74 ? -5.138 3.563 20.730 1.00 98.19 74 LEU A C 1
ATOM 575 O O . LEU A 1 74 ? -5.817 4.218 21.518 1.00 98.19 74 LEU A O 1
ATOM 579 N N . ALA A 1 75 ? -5.646 3.037 19.614 1.00 97.81 75 ALA A N 1
ATOM 580 C CA . ALA A 1 75 ? -7.041 3.190 19.209 1.00 97.81 75 ALA A CA 1
ATOM 581 C C . ALA A 1 75 ? -8.015 2.612 20.248 1.00 97.81 75 ALA A C 1
ATOM 583 O O . ALA A 1 75 ? -9.072 3.195 20.468 1.00 97.81 75 ALA A O 1
ATOM 584 N N . SER A 1 76 ? -7.635 1.530 20.940 1.00 97.38 76 SER A N 1
ATOM 585 C CA . SER A 1 76 ? -8.440 0.934 22.020 1.00 97.38 76 SER A CA 1
ATOM 586 C C . SER A 1 76 ? -8.595 1.840 23.250 1.00 97.38 76 SER A C 1
ATOM 588 O O . SER A 1 76 ? -9.545 1.693 24.012 1.00 97.38 76 SER A O 1
ATOM 590 N N . ARG A 1 77 ? -7.686 2.807 23.435 1.00 98.06 77 ARG A N 1
ATOM 591 C CA . ARG A 1 77 ? -7.741 3.805 24.516 1.00 98.06 77 ARG A CA 1
ATOM 592 C C . ARG A 1 77 ? -8.441 5.099 24.104 1.00 98.06 77 ARG A C 1
ATOM 594 O O . ARG A 1 77 ? -8.719 5.936 24.962 1.00 98.06 77 ARG A O 1
ATOM 601 N N . ILE A 1 78 ? -8.692 5.299 22.810 1.00 97.81 78 ILE A N 1
ATOM 602 C CA . ILE A 1 78 ? -9.337 6.505 22.296 1.00 97.81 78 ILE A CA 1
ATOM 603 C C . ILE A 1 78 ? -10.849 6.332 22.370 1.00 97.81 78 ILE A C 1
ATOM 605 O O . ILE A 1 78 ? -11.431 5.442 21.754 1.00 97.81 78 ILE A O 1
ATOM 609 N N . GLN A 1 79 ? -11.489 7.259 23.072 1.00 97.50 79 GLN A N 1
ATOM 610 C CA . GLN A 1 79 ? -12.934 7.404 23.078 1.00 97.50 79 GLN A CA 1
ATOM 611 C C . GLN A 1 79 ? -13.304 8.816 22.635 1.00 97.50 79 GLN A C 1
ATOM 613 O O . GLN A 1 79 ? -12.579 9.777 22.900 1.00 97.50 79 GLN A O 1
ATOM 618 N N . TYR A 1 80 ? -14.439 8.952 21.959 1.00 96.38 80 TYR A N 1
ATOM 619 C CA . TYR A 1 80 ? -14.944 10.236 21.494 1.00 96.38 80 TYR A CA 1
ATOM 620 C C . TYR A 1 80 ? -16.434 10.381 21.788 1.00 96.38 80 TYR A C 1
ATOM 622 O O . TYR A 1 80 ? -17.138 9.415 22.081 1.00 96.38 80 TYR A O 1
ATOM 630 N N . ARG A 1 81 ? -16.908 11.621 21.724 1.00 96.62 81 ARG A N 1
ATOM 631 C CA . ARG A 1 81 ? -18.313 11.978 21.880 1.00 96.62 81 ARG A CA 1
ATOM 632 C C . ARG A 1 81 ? -18.631 13.096 20.897 1.00 96.62 81 ARG A C 1
ATOM 634 O O . ARG A 1 81 ? -17.827 14.013 20.743 1.00 96.62 81 ARG A O 1
ATOM 641 N N . THR A 1 82 ? -19.770 13.004 20.229 1.00 93.44 82 THR A N 1
ATOM 642 C CA . THR A 1 82 ? -20.327 14.083 19.400 1.00 93.44 82 THR A CA 1
ATOM 643 C C . THR A 1 82 ? -21.564 14.649 20.091 1.00 93.44 82 THR A C 1
ATOM 645 O O . THR A 1 82 ? -22.032 14.077 21.073 1.00 93.44 82 THR A O 1
ATOM 648 N N . ASP A 1 83 ? -22.120 15.750 19.586 1.00 94.19 83 ASP A N 1
ATOM 649 C CA . ASP A 1 83 ? -23.349 16.335 20.149 1.00 94.19 83 ASP A CA 1
ATOM 650 C C . ASP A 1 83 ? -24.547 15.365 20.104 1.00 94.19 83 ASP A C 1
ATOM 652 O O . ASP A 1 83 ? -25.482 15.487 20.890 1.00 94.19 83 ASP A O 1
ATOM 656 N N . GLU A 1 84 ? -24.495 14.371 19.214 1.00 94.44 84 GLU A N 1
ATOM 657 C CA . GLU A 1 84 ? -25.513 13.330 19.029 1.00 94.44 84 GLU A CA 1
ATOM 658 C C . GLU A 1 84 ? -25.328 12.118 19.960 1.00 94.44 84 GLU A C 1
ATOM 660 O O . GLU A 1 84 ? -26.217 11.273 20.047 1.00 94.44 84 GLU A O 1
ATOM 665 N N . ILE A 1 85 ? -24.180 11.996 20.638 1.00 92.19 85 ILE A N 1
ATOM 666 C CA . ILE A 1 85 ? -23.842 10.837 21.470 1.00 92.19 85 ILE A CA 1
ATOM 667 C C . ILE A 1 85 ? -23.772 11.281 22.937 1.00 92.19 85 ILE A C 1
ATOM 669 O O . ILE A 1 85 ? -22.972 12.136 23.311 1.00 92.19 85 ILE A O 1
ATOM 673 N N . GLU A 1 86 ? -24.597 10.681 23.797 1.00 90.25 86 GLU A N 1
ATOM 674 C CA . GLU A 1 86 ? -24.642 11.045 25.222 1.00 90.25 86 GLU A CA 1
ATOM 675 C C . GLU A 1 86 ? -23.384 10.605 25.987 1.00 90.25 86 GLU A C 1
ATOM 677 O O . GLU A 1 86 ? -22.829 11.378 26.767 1.00 90.25 86 GLU A O 1
ATOM 682 N N . ASN A 1 87 ? -22.903 9.384 25.733 1.00 95.44 87 ASN A N 1
ATOM 683 C CA . ASN A 1 87 ? -21.744 8.794 26.407 1.00 95.44 87 ASN A CA 1
ATOM 684 C C . ASN A 1 87 ? -20.534 8.702 25.472 1.00 95.44 87 ASN A C 1
ATOM 686 O O . ASN A 1 87 ? -20.675 8.623 24.258 1.00 95.44 87 ASN A O 1
ATOM 690 N N . PHE A 1 88 ? -19.326 8.679 26.030 1.00 96.19 88 PHE A N 1
ATOM 691 C CA . PHE A 1 88 ? -18.132 8.397 25.233 1.00 96.19 88 PHE A CA 1
ATOM 692 C C . PHE A 1 88 ? -18.227 7.009 24.585 1.00 96.19 88 PHE A C 1
ATOM 694 O O . PHE A 1 88 ? -18.595 6.037 25.243 1.00 96.19 88 PHE A O 1
ATOM 701 N N . THR A 1 89 ? -17.886 6.925 23.300 1.00 96.19 89 THR A N 1
ATOM 702 C CA . THR A 1 89 ? -17.846 5.679 22.528 1.00 96.19 89 THR A CA 1
ATOM 703 C C . THR A 1 89 ? -16.464 5.446 21.931 1.00 96.19 89 THR A C 1
ATOM 705 O O . THR A 1 89 ? -15.692 6.380 21.704 1.00 96.19 89 THR A O 1
ATOM 708 N N . GLU A 1 90 ? -16.164 4.185 21.652 1.00 96.25 90 GLU A N 1
ATOM 709 C CA . GLU A 1 90 ? -14.973 3.748 20.928 1.00 96.25 90 GLU A CA 1
ATOM 710 C C . GLU A 1 90 ? -15.092 4.017 19.421 1.00 96.25 90 GLU A C 1
ATOM 712 O O . GLU A 1 90 ? -16.172 4.293 18.889 1.00 96.25 90 GLU A O 1
ATOM 717 N N . MET A 1 91 ? -13.960 3.910 18.722 1.00 95.62 91 MET A N 1
ATOM 718 C CA . MET A 1 91 ? -13.906 3.953 17.262 1.00 95.62 91 MET A CA 1
ATOM 719 C C . MET A 1 91 ? -14.652 2.765 16.626 1.00 95.62 91 MET A C 1
ATOM 721 O O . MET A 1 91 ? -14.851 1.718 17.237 1.00 95.62 91 MET A O 1
ATOM 725 N N . HIS A 1 92 ? -15.030 2.903 15.353 1.00 95.88 92 HIS A N 1
ATOM 726 C CA . HIS A 1 92 ? -15.626 1.805 14.589 1.00 95.88 92 HIS A CA 1
ATOM 727 C C . HIS A 1 92 ? -14.692 0.577 14.557 1.00 95.88 92 HIS A C 1
ATOM 729 O O . HIS A 1 92 ? -13.500 0.719 14.291 1.00 95.88 92 HIS A O 1
ATOM 735 N N . SER A 1 93 ? -15.235 -0.634 14.739 1.00 96.00 93 SER A N 1
ATOM 736 C CA . SER A 1 93 ? -14.445 -1.875 14.881 1.00 96.00 93 SER A CA 1
ATOM 737 C C . SER A 1 93 ? -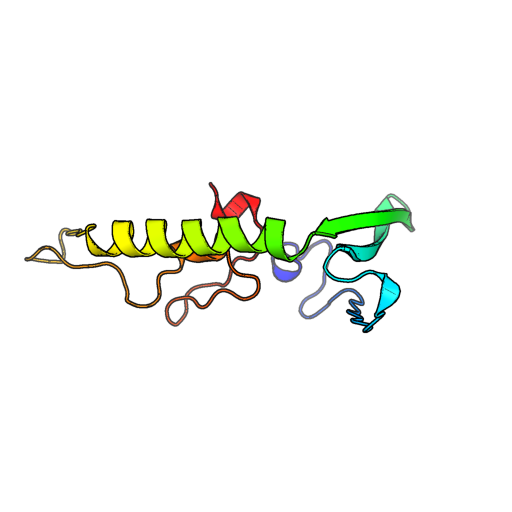13.510 -2.163 13.699 1.00 96.00 93 SER A C 1
ATOM 739 O O . SER A 1 93 ? -12.460 -2.778 13.855 1.00 96.00 93 SER A O 1
ATOM 741 N N . VAL A 1 94 ? -13.877 -1.705 12.500 1.00 97.31 94 VAL A N 1
ATOM 742 C CA . VAL A 1 94 ? -12.968 -1.651 11.345 1.00 97.31 94 VAL A CA 1
ATOM 743 C C . VAL A 1 94 ? -12.144 -0.362 11.411 1.00 97.31 94 VAL A C 1
ATOM 745 O O . VAL A 1 94 ? -12.608 0.693 10.973 1.00 97.31 94 VAL A O 1
ATOM 748 N N . LEU A 1 95 ? -10.922 -0.466 11.939 1.00 96.81 95 LEU A N 1
ATOM 749 C CA . LEU A 1 95 ? -9.981 0.644 12.114 1.00 96.81 95 LEU A CA 1
ATOM 750 C C . LEU A 1 95 ? -9.309 1.043 10.789 1.00 96.81 95 LEU A C 1
ATOM 752 O O . LEU A 1 95 ? -8.159 0.697 10.520 1.00 96.81 95 LEU A O 1
ATOM 756 N N . SER A 1 96 ? -10.000 1.830 9.959 1.00 96.50 96 SER A N 1
ATOM 757 C CA . SER A 1 96 ? -9.461 2.295 8.669 1.00 96.50 96 SER A CA 1
ATOM 758 C C . SER A 1 96 ? -8.210 3.175 8.790 1.00 96.50 96 SER A C 1
ATOM 760 O O . SER A 1 96 ? -7.505 3.359 7.801 1.00 96.50 96 SER A O 1
ATOM 762 N N . ILE A 1 97 ? -7.886 3.693 9.976 1.00 95.56 97 ILE A N 1
ATOM 763 C CA . ILE A 1 97 ? -6.629 4.419 10.235 1.00 95.56 97 ILE A CA 1
ATOM 764 C C . ILE A 1 97 ? -5.382 3.544 10.021 1.00 95.56 97 ILE A C 1
ATOM 766 O O . ILE A 1 97 ? -4.319 4.055 9.689 1.00 95.56 97 ILE A O 1
ATOM 770 N N . LEU A 1 98 ? -5.517 2.216 10.120 1.00 97.44 98 LEU A N 1
ATOM 771 C CA . LEU A 1 98 ? -4.430 1.260 9.886 1.00 97.44 98 LEU A CA 1
ATOM 772 C C . LEU A 1 98 ? -4.110 1.065 8.394 1.00 97.44 98 LEU A C 1
ATOM 774 O O . LEU A 1 98 ? -3.171 0.351 8.048 1.00 97.44 98 LEU A O 1
ATOM 778 N N . SER A 1 99 ? -4.875 1.691 7.489 1.00 97.38 99 SER A N 1
ATOM 779 C CA . SER A 1 99 ? -4.767 1.465 6.041 1.00 97.38 99 SER A CA 1
ATOM 780 C C . SER A 1 99 ? -3.384 1.764 5.464 1.00 97.38 99 SER A C 1
ATOM 782 O O . SER A 1 99 ? -3.015 1.171 4.455 1.00 97.38 99 SER A O 1
ATOM 784 N N . VAL A 1 100 ? -2.616 2.657 6.093 1.00 97.00 100 VAL A N 1
ATOM 785 C CA . VAL A 1 100 ? -1.251 3.009 5.667 1.00 97.00 100 VAL A CA 1
ATOM 786 C C . VAL A 1 100 ? -0.275 1.827 5.742 1.00 97.00 100 VAL A C 1
ATOM 788 O O . VAL A 1 100 ? 0.698 1.785 4.992 1.00 97.00 100 VAL A O 1
ATOM 791 N N . LEU A 1 101 ? -0.564 0.837 6.593 1.00 97.81 101 LEU A N 1
ATOM 792 C CA . LEU A 1 101 ? 0.259 -0.357 6.820 1.00 97.81 101 LEU A CA 1
ATOM 793 C C . LEU A 1 101 ? -0.244 -1.581 6.033 1.00 97.81 101 LEU A C 1
ATOM 795 O O . LEU A 1 101 ? 0.339 -2.660 6.122 1.00 97.81 101 LEU A O 1
ATOM 799 N N . LEU A 1 102 ? -1.339 -1.443 5.273 1.00 97.88 102 LEU A N 1
ATOM 800 C CA . LEU A 1 102 ? -2.047 -2.559 4.643 1.00 97.88 102 LEU A CA 1
ATOM 801 C C . LEU A 1 102 ? -2.215 -2.349 3.138 1.00 97.88 102 LEU A C 1
ATOM 803 O O . LEU A 1 102 ? -2.692 -1.320 2.669 1.00 97.88 102 LEU A O 1
ATOM 807 N N . LYS A 1 103 ? -1.903 -3.389 2.359 1.00 96.94 103 LYS A N 1
ATOM 808 C CA . LYS A 1 103 ? -2.020 -3.354 0.891 1.00 96.94 103 LYS A CA 1
ATOM 809 C C . LYS A 1 103 ? -3.467 -3.254 0.394 1.00 96.94 103 LYS A C 1
ATOM 811 O O . LYS A 1 103 ? -3.726 -2.628 -0.630 1.00 96.94 103 LYS A O 1
ATOM 816 N N . ALA A 1 104 ? -4.387 -3.927 1.080 1.00 96.75 104 ALA A N 1
ATOM 817 C CA . ALA A 1 104 ? -5.804 -3.999 0.738 1.00 96.75 104 ALA A CA 1
ATOM 818 C C . ALA A 1 104 ? -6.625 -3.666 1.991 1.00 96.75 104 ALA A C 1
ATOM 820 O O . ALA A 1 104 ? -7.086 -4.576 2.682 1.00 96.75 104 ALA A O 1
ATOM 821 N N . PRO A 1 105 ? -6.733 -2.376 2.343 1.00 96.19 105 PRO A N 1
ATOM 822 C CA . PRO A 1 105 ? -7.366 -1.977 3.585 1.00 96.19 105 PRO A CA 1
ATOM 823 C C . PRO A 1 105 ? -8.857 -2.311 3.573 1.00 96.19 105 PRO A C 1
ATOM 825 O O . PRO A 1 105 ? -9.568 -2.056 2.597 1.00 96.19 105 PRO A O 1
ATOM 828 N N . VAL A 1 106 ? -9.330 -2.853 4.692 1.00 96.81 106 VAL A N 1
ATOM 829 C CA . VAL A 1 106 ? -10.759 -2.989 4.968 1.00 96.81 106 VAL A CA 1
ATOM 830 C C . VAL A 1 106 ? -11.232 -1.683 5.594 1.00 96.81 106 VAL A C 1
ATOM 832 O O . VAL A 1 106 ? -10.574 -1.126 6.471 1.00 96.81 106 VAL A O 1
ATOM 835 N N . VAL A 1 107 ? -12.371 -1.184 5.127 1.00 97.19 107 VAL A N 1
ATOM 836 C CA . VAL A 1 107 ? -12.958 0.082 5.577 1.00 97.19 107 VAL A CA 1
ATOM 837 C C . VAL A 1 107 ? -14.398 -0.142 6.048 1.00 97.19 107 VAL A C 1
ATOM 839 O O . VAL A 1 107 ? -15.006 -1.150 5.671 1.00 97.19 107 VAL A O 1
ATOM 842 N N . PRO A 1 108 ? -14.960 0.760 6.875 1.00 96.69 108 PRO A N 1
ATOM 843 C CA . PRO A 1 108 ? -16.369 0.708 7.250 1.00 96.69 108 PRO A CA 1
ATOM 844 C C . PRO A 1 108 ? -17.293 0.618 6.029 1.00 96.69 108 PRO A C 1
ATOM 846 O O . PRO A 1 108 ? -16.965 1.087 4.937 1.00 96.69 108 PRO A O 1
ATOM 849 N N . SER A 1 109 ? -18.471 0.023 6.211 1.00 95.31 109 SER A N 1
ATOM 850 C CA . SER A 1 109 ? -19.430 -0.150 5.115 1.00 95.31 109 SER A CA 1
ATOM 851 C C . SER A 1 109 ? -19.750 1.187 4.439 1.00 95.31 109 SER A C 1
ATOM 853 O O . SER A 1 109 ? -19.988 2.188 5.111 1.00 95.31 109 SER A O 1
ATOM 855 N N . LYS A 1 110 ? -19.762 1.193 3.099 1.00 94.00 110 LYS A N 1
ATOM 856 C CA . LYS A 1 110 ? -19.967 2.372 2.229 1.00 94.00 110 LYS A CA 1
ATOM 857 C C . LYS A 1 110 ? -18.861 3.438 2.278 1.00 94.00 110 LYS A C 1
ATOM 859 O O . LYS A 1 110 ? -18.937 4.390 1.501 1.00 94.00 110 LYS A O 1
ATOM 864 N N . ALA A 1 111 ? -17.832 3.291 3.115 1.00 95.12 111 ALA A N 1
ATOM 865 C CA . ALA A 1 111 ? -16.673 4.176 3.078 1.00 95.12 111 ALA A CA 1
ATOM 866 C C . ALA A 1 111 ? -15.803 3.882 1.837 1.00 95.12 111 ALA A C 1
ATOM 868 O O . ALA A 1 111 ? -15.696 2.728 1.408 1.00 95.12 111 ALA A O 1
ATOM 869 N N . PRO A 1 112 ? -15.172 4.903 1.231 1.00 94.62 112 PRO A N 1
ATOM 870 C CA . PRO A 1 112 ? -14.287 4.698 0.094 1.00 94.62 112 PRO A CA 1
ATOM 871 C C . PRO A 1 112 ? -12.945 4.095 0.528 1.00 94.62 112 PRO A C 1
ATOM 873 O O . PRO A 1 112 ? -12.374 4.467 1.552 1.00 94.62 112 PRO A O 1
ATOM 876 N N . VAL A 1 113 ? -12.390 3.218 -0.309 1.00 96.00 113 VAL A N 1
ATOM 877 C CA . VAL A 1 113 ? -11.024 2.703 -0.145 1.00 96.00 113 VAL A CA 1
ATOM 878 C C . VAL A 1 113 ? -10.020 3.690 -0.744 1.00 96.00 113 VAL A C 1
ATOM 880 O O . VAL A 1 113 ? -10.092 4.033 -1.928 1.00 96.00 113 VAL A O 1
ATOM 883 N N . VAL A 1 114 ? -9.044 4.113 0.059 1.00 95.62 114 VAL A N 1
ATOM 884 C CA . VAL A 1 114 ? -7.937 4.983 -0.361 1.00 95.62 114 VAL A CA 1
ATOM 885 C C . VAL A 1 114 ? -6.632 4.208 -0.219 1.00 95.62 114 VAL A C 1
ATOM 887 O O . VAL A 1 114 ? -6.294 3.819 0.887 1.00 95.62 114 VAL A O 1
ATOM 890 N N . ASN A 1 115 ? -5.897 4.019 -1.323 1.00 96.81 115 ASN A N 1
ATOM 891 C CA . ASN A 1 115 ? -4.625 3.266 -1.364 1.00 96.81 115 ASN A CA 1
ATOM 892 C C . ASN A 1 115 ? -3.385 4.149 -1.606 1.00 96.81 115 ASN A C 1
ATOM 894 O O . ASN A 1 115 ? -2.281 3.646 -1.784 1.00 96.81 115 ASN A O 1
ATOM 898 N N . ALA A 1 116 ? -3.555 5.469 -1.718 1.00 97.00 116 ALA A N 1
ATOM 899 C CA . ALA A 1 116 ? -2.427 6.371 -1.928 1.00 97.00 116 ALA A CA 1
ATOM 900 C C . ALA A 1 116 ? -1.723 6.625 -0.586 1.00 97.00 116 ALA A C 1
ATOM 902 O O . ALA A 1 116 ? -2.243 7.393 0.217 1.00 97.00 116 ALA A O 1
ATOM 903 N N . PHE A 1 117 ? -0.547 6.021 -0.380 1.00 96.56 117 PHE A N 1
ATOM 904 C CA . PHE A 1 117 ? 0.205 6.032 0.888 1.00 96.56 117 PHE A CA 1
ATOM 905 C C . PHE A 1 117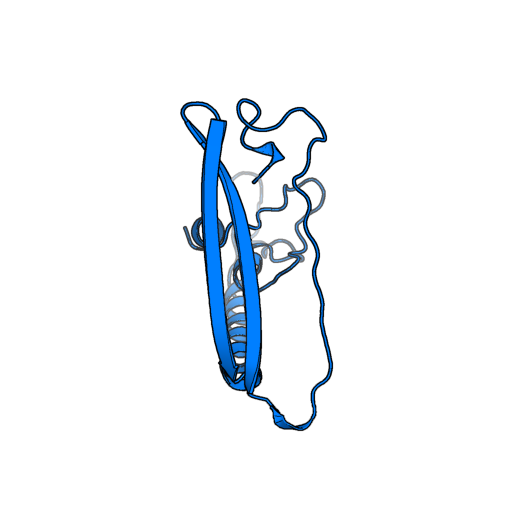 ? 0.282 7.415 1.556 1.00 96.56 117 PHE A C 1
ATOM 907 O O . PHE A 1 117 ? -0.177 7.607 2.677 1.00 96.56 117 PHE A O 1
ATOM 914 N N . MET A 1 118 ? 0.752 8.435 0.830 1.00 97.12 118 MET A N 1
ATOM 915 C CA . MET A 1 118 ? 0.894 9.793 1.379 1.00 97.12 118 MET A CA 1
ATOM 916 C C . MET A 1 118 ? -0.433 10.484 1.732 1.00 97.12 118 MET A C 1
ATOM 918 O O . MET A 1 118 ? -0.415 11.481 2.445 1.00 97.12 118 MET A O 1
ATOM 922 N N . LYS A 1 119 ? -1.576 10.001 1.226 1.00 94.94 119 LYS A N 1
ATOM 923 C CA . LYS A 1 119 ? -2.907 10.486 1.629 1.00 94.94 119 LYS A CA 1
ATOM 924 C C . LYS A 1 119 ? -3.452 9.765 2.861 1.00 94.94 119 LYS A C 1
ATOM 926 O O . LYS A 1 119 ? -4.441 10.218 3.406 1.00 94.94 119 LYS A O 1
ATOM 931 N N . GLN A 1 120 ? -2.874 8.626 3.233 1.00 94.81 120 GLN A N 1
ATOM 932 C CA . GLN A 1 120 ? -3.249 7.890 4.441 1.00 94.81 120 GLN A CA 1
ATOM 933 C C . GLN A 1 120 ? -2.439 8.364 5.659 1.00 94.81 120 GLN A C 1
ATOM 935 O O . GLN A 1 120 ? -2.859 8.139 6.785 1.00 94.81 120 GLN A O 1
ATOM 940 N N . LEU A 1 121 ? -1.287 9.005 5.428 1.00 90.12 121 LEU A N 1
ATOM 941 C CA . LEU A 1 121 ? -0.433 9.578 6.473 1.00 90.12 121 LEU A CA 1
ATOM 942 C C . LEU A 1 121 ? -0.812 11.022 6.854 1.00 90.12 121 LEU A C 1
ATOM 944 O O . LEU A 1 121 ? -0.471 11.473 7.944 1.00 90.12 121 LEU A O 1
ATOM 948 N N . LYS A 1 122 ? -1.450 11.754 5.935 1.00 70.50 122 LYS A N 1
ATOM 949 C CA . LYS A 1 122 ? -1.879 13.151 6.103 1.00 70.50 122 LYS A CA 1
ATOM 950 C C . LYS A 1 122 ? -3.338 13.221 6.512 1.00 70.50 122 LYS A C 1
ATO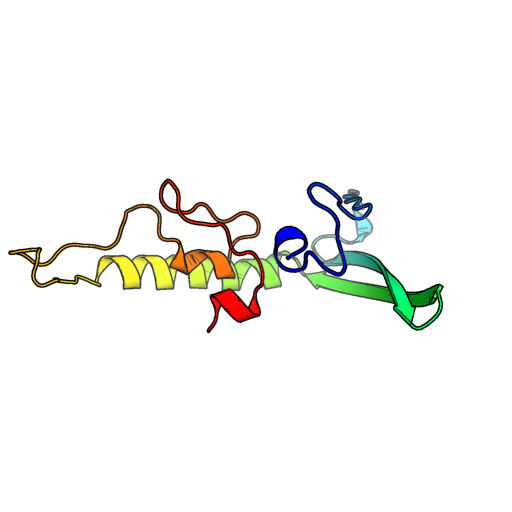M 952 O O . LYS A 1 122 ? -3.651 14.113 7.325 1.00 70.50 122 LYS A O 1
#

Sequence (122 aa):
MVNANEILYKKGEKPDHTIVIKYVPFVGDSKRAMDEYICSIFMGGHQTFAIHNTCEDSLLAAPLILDLAIITELASRIQYRTDEIENFTEMHSVLSILSVLLKAPVVPSKAPVVNAFMKQLK

Secondary structure (DSSP, 8-state):
-GGG-TTTS-TT------------GGGTTEEEEEEEEEEE-GGG-EEEEEEEEEEEHHHHHHHHHHHHHHHHHHHHH-EE--TT-SS-EEPPSS-GGGGGG-SS---STTPPP---HHHHH-

Organism: Anisakis simplex (NCBI:txid6269)

Radius of gyration: 19.92 Å; chains: 1; bounding box: 45×37×54 Å

InterPro domains:
  IPR002587 Myo-inositol-1-phosphate synthase [PF07994] (28-121)
  IPR002587 Myo-inositol-1-phosphate synthase [PTHR11510] (1-121)
  IPR036291 NAD(P)-binding domain superfamily [SSF51735] (24-121)

Foldseek 3Di:
DQVVDCPQAPVPDDDDDDDDDDDDPVCPLFDWDWDWDWDQDPPRDIDIDIDIDTDSNCVVLVVLVVVLVVVVVVQVVDWDDDPPRPDTDGDDPQPQLSLLSDQFGDDPPPDDDDNDNVVSVD